Protein AF-A0A432NS50-F1 (afdb_monomer_lite)

InterPro domains:
  IPR057700 Protein of unknown function DUF7940 [PF25612] (2-70)

Foldseek 3Di:
DDDDDVVVVCCVPPPLNVLLVVLVVLLVCLVVLVVVLVVCPVPDPVVNVVSVVVSVVSVVSNVVSVVSVVVVVVVVD

Secondary structure (DSSP, 8-state):
------HHHHHHH-HHHHHHHHHHHHHHHHHHHHHHHHHTTTS-HHHHHHHHHHHHHHHHHHHHHHHHHHHHHHHT-

Structure (mmCIF, N/CA/C/O backbone):
data_AF-A0A432NS50-F1
#
_entry.id   AF-A0A432NS50-F1
#
loop_
_atom_site.group_PDB
_atom_site.id
_atom_site.type_symbol
_atom_site.label_atom_id
_atom_site.label_alt_id
_atom_site.label_comp_id
_atom_site.label_asym_id
_atom_site.label_entity_id
_atom_site.label_seq_id
_atom_site.pdbx_PDB_ins_code
_atom_site.Cartn_x
_atom_site.Cartn_y
_atom_site.Cartn_z
_atom_site.occupancy
_atom_site.B_iso_or_equiv
_atom_site.auth_seq_id
_atom_site.auth_comp_id
_atom_site.auth_asym_id
_atom_site.auth_atom_id
_atom_site.pdbx_PDB_model_num
ATOM 1 N N . MET A 1 1 ? -41.205 3.057 22.860 1.00 38.59 1 MET A N 1
ATOM 2 C CA . MET A 1 1 ? -39.914 3.361 22.207 1.00 38.59 1 MET A CA 1
ATOM 3 C C . MET A 1 1 ? -39.654 2.283 21.169 1.00 38.59 1 MET A C 1
ATOM 5 O O . MET A 1 1 ? -39.397 1.150 21.552 1.00 38.59 1 MET A O 1
ATOM 9 N N . GLN A 1 2 ? -39.825 2.590 19.881 1.00 47.12 2 GLN A N 1
ATOM 10 C CA . GLN A 1 2 ? -39.481 1.655 18.807 1.00 47.12 2 GLN A CA 1
ATOM 11 C C . GLN A 1 2 ? -37.961 1.678 18.631 1.00 47.12 2 GLN A C 1
ATOM 13 O O . GLN A 1 2 ? -37.399 2.601 18.050 1.00 47.12 2 GLN A O 1
ATOM 18 N N . LEU A 1 3 ? -37.299 0.696 19.234 1.00 65.69 3 LEU A N 1
ATOM 19 C CA . LEU A 1 3 ? -35.935 0.323 18.891 1.00 65.69 3 LEU A CA 1
ATOM 20 C C . LEU A 1 3 ? -35.994 -0.600 17.671 1.00 65.69 3 LEU A C 1
ATOM 22 O O . LEU A 1 3 ? -36.959 -1.340 17.506 1.00 65.69 3 LEU A O 1
ATOM 26 N N . VAL A 1 4 ? -34.927 -0.580 16.874 1.00 60.09 4 VAL A N 1
ATOM 27 C CA . VAL A 1 4 ? -34.768 -1.234 15.560 1.00 60.09 4 VAL A CA 1
ATOM 28 C C . VAL A 1 4 ? -35.429 -0.388 14.447 1.00 60.09 4 VAL A C 1
ATOM 30 O O . VAL A 1 4 ? -36.600 -0.059 14.518 1.00 60.09 4 VAL A O 1
ATOM 33 N N . SER A 1 5 ? -34.729 0.078 13.406 1.00 56.00 5 SER A N 1
ATOM 34 C CA . SER A 1 5 ? -33.946 -0.778 12.510 1.00 56.00 5 SER A CA 1
ATOM 35 C C . SER A 1 5 ? -32.944 -0.059 11.590 1.00 56.00 5 SER A C 1
ATOM 37 O O . SER A 1 5 ? -32.670 -0.576 10.512 1.00 56.00 5 SER A O 1
ATOM 39 N N . ASP A 1 6 ? -32.367 1.091 11.947 1.00 63.97 6 ASP A N 1
ATOM 40 C CA . ASP A 1 6 ? -31.431 1.786 11.037 1.00 63.97 6 ASP A CA 1
ATOM 41 C C . ASP A 1 6 ? -29.949 1.454 11.287 1.00 63.97 6 ASP A C 1
ATOM 43 O O . ASP A 1 6 ? -29.041 2.238 11.008 1.00 63.97 6 ASP A O 1
ATOM 47 N N . TRP A 1 7 ? -29.679 0.230 11.752 1.00 60.75 7 TRP A N 1
ATOM 48 C CA . TRP A 1 7 ? -28.324 -0.294 11.965 1.00 60.75 7 TRP A CA 1
ATOM 49 C C . TRP A 1 7 ? -27.456 -0.198 10.697 1.00 60.75 7 TRP A C 1
ATOM 51 O O . TRP A 1 7 ? -26.271 0.118 10.777 1.00 60.75 7 TRP A O 1
ATOM 61 N N . LYS A 1 8 ? -28.053 -0.350 9.504 1.00 61.78 8 LYS A N 1
ATOM 62 C CA . LYS A 1 8 ? -27.374 -0.144 8.209 1.00 61.78 8 LYS A CA 1
ATOM 63 C C . LYS A 1 8 ? -26.947 1.304 7.960 1.00 61.78 8 LYS A C 1
ATOM 65 O O . LYS A 1 8 ? -25.991 1.531 7.217 1.00 61.78 8 LYS A O 1
ATOM 70 N N . ARG A 1 9 ? -27.681 2.280 8.498 1.00 63.56 9 ARG A N 1
ATOM 71 C CA . ARG A 1 9 ? -27.372 3.710 8.369 1.00 63.56 9 ARG A CA 1
ATOM 72 C C . ARG A 1 9 ? -26.2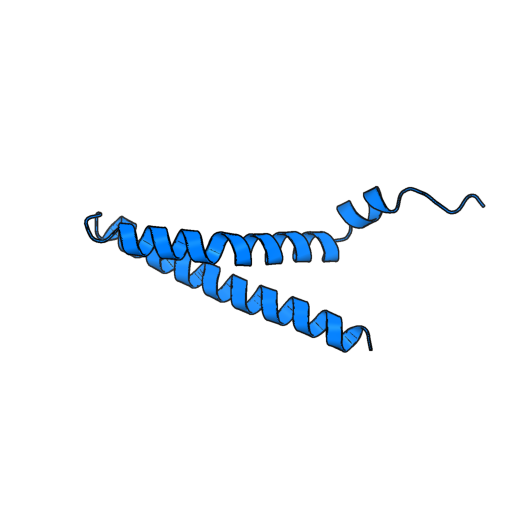79 4.098 9.364 1.00 63.56 9 ARG A C 1
ATOM 74 O O . ARG A 1 9 ? -25.325 4.761 8.971 1.00 63.56 9 ARG A O 1
ATOM 81 N N . VAL A 1 10 ? -26.360 3.587 10.595 1.00 64.69 10 VAL A N 1
ATOM 82 C CA . VAL A 1 10 ? -25.334 3.773 11.634 1.00 64.69 10 VAL A CA 1
ATOM 83 C C . VAL A 1 10 ? -24.002 3.146 11.217 1.00 64.69 10 VAL A C 1
ATOM 85 O O . VAL A 1 10 ? -22.990 3.834 11.250 1.00 64.69 10 VAL A O 1
ATOM 88 N N . LEU A 1 11 ? -23.990 1.904 10.716 1.00 61.59 11 LEU A N 1
ATOM 89 C CA . LEU A 1 11 ? -22.766 1.269 10.203 1.00 61.59 11 LEU A CA 1
ATOM 90 C C . LEU A 1 11 ? -22.143 2.0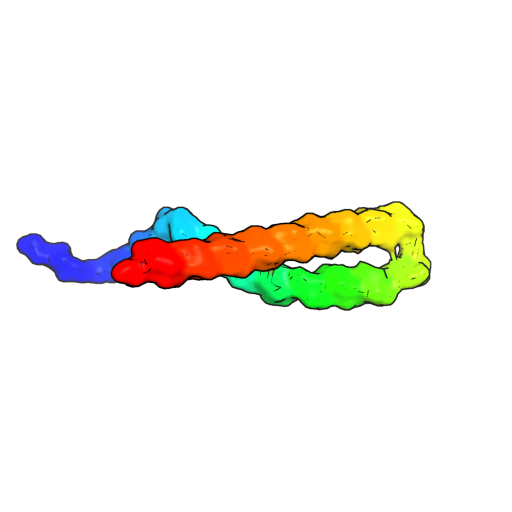45 9.034 1.00 61.59 11 LEU A C 1
ATOM 92 O O . LEU A 1 11 ? -20.928 2.125 8.938 1.00 61.59 11 LEU A O 1
ATOM 96 N N . ARG A 1 12 ? -22.945 2.658 8.153 1.00 60.44 12 ARG A N 1
ATOM 97 C CA . ARG A 1 12 ? -22.416 3.474 7.043 1.00 60.44 12 ARG A CA 1
ATOM 98 C C . ARG A 1 12 ? -21.805 4.804 7.492 1.00 60.44 12 ARG A C 1
ATOM 100 O O . ARG A 1 12 ? -20.935 5.327 6.798 1.00 60.44 12 ARG A O 1
ATOM 107 N N . HIS A 1 13 ? -22.278 5.361 8.604 1.00 65.00 13 HIS A N 1
ATOM 108 C CA . HIS A 1 13 ? -21.789 6.625 9.167 1.00 65.00 13 HIS A CA 1
ATOM 109 C C . HIS A 1 13 ? -20.731 6.440 10.260 1.00 65.00 13 HIS A C 1
ATOM 111 O O . HIS A 1 13 ? -20.035 7.392 10.608 1.00 65.00 13 HIS A O 1
ATOM 117 N N . ALA A 1 14 ? -20.593 5.230 10.799 1.00 69.25 14 ALA A N 1
ATOM 118 C CA . ALA A 1 14 ? -19.586 4.915 11.790 1.00 69.25 14 ALA A CA 1
ATOM 119 C C . ALA A 1 14 ? -18.190 5.030 11.163 1.00 69.25 14 ALA A C 1
ATOM 121 O O . ALA A 1 14 ? -17.837 4.289 10.242 1.00 69.25 14 ALA A O 1
ATOM 122 N N . ARG A 1 15 ? -17.375 5.955 11.687 1.00 65.06 15 ARG A N 1
ATOM 123 C CA . ARG A 1 15 ? -15.984 6.133 11.244 1.00 65.06 15 ARG A CA 1
ATOM 124 C C . ARG A 1 15 ? -15.160 4.853 11.386 1.00 65.06 15 ARG A C 1
ATOM 126 O O . ARG A 1 15 ? -14.311 4.618 10.538 1.00 65.06 15 ARG A O 1
ATOM 133 N N . SER A 1 16 ? -15.436 4.009 12.381 1.00 65.00 16 SER A N 1
ATOM 134 C CA . SER A 1 16 ? -14.785 2.699 12.530 1.00 65.00 16 SER A CA 1
ATOM 135 C C . SER A 1 16 ? -15.032 1.805 11.313 1.00 65.00 16 SER A C 1
ATOM 137 O O . SER A 1 16 ? -14.088 1.326 10.699 1.00 65.00 16 SER A O 1
ATOM 139 N N . VAL A 1 17 ? -16.281 1.666 10.865 1.00 67.88 17 VAL A N 1
ATOM 140 C CA . VAL A 1 17 ? -16.633 0.846 9.691 1.00 67.88 17 VAL A CA 1
ATOM 141 C C . VAL A 1 17 ? -16.021 1.405 8.406 1.00 67.88 17 VAL A C 1
ATOM 143 O O . VAL A 1 17 ? -15.549 0.644 7.563 1.00 67.88 17 VAL A O 1
ATOM 146 N N . GLN A 1 18 ? -15.983 2.731 8.258 1.00 70.38 18 GLN A N 1
ATOM 147 C CA . GLN A 1 18 ? -15.321 3.371 7.120 1.00 70.38 18 GLN A CA 1
ATOM 148 C C . GLN A 1 18 ? -13.812 3.113 7.128 1.00 70.38 18 GLN A C 1
ATOM 150 O O . GLN A 1 18 ? -13.255 2.749 6.098 1.00 70.38 18 GLN A O 1
ATOM 155 N N . LEU A 1 19 ? -13.154 3.224 8.285 1.00 70.25 19 LEU A N 1
ATOM 156 C CA . LEU A 1 19 ? -11.742 2.870 8.432 1.00 70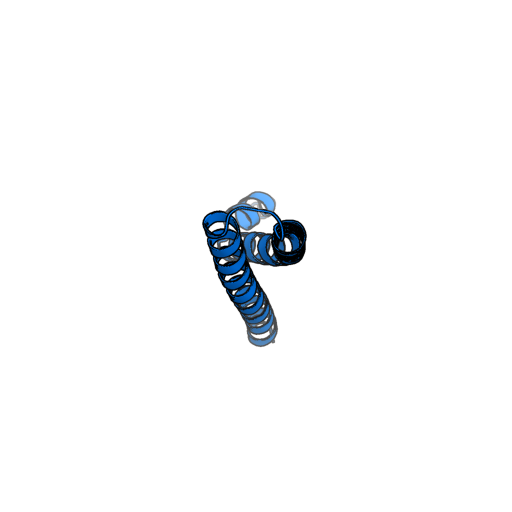.25 19 LEU A CA 1
ATOM 157 C C . LEU A 1 19 ? -11.508 1.384 8.139 1.00 70.25 19 LEU A C 1
ATOM 159 O O . LEU A 1 19 ? -10.530 1.047 7.478 1.00 70.25 19 LEU A O 1
ATOM 163 N N . TRP A 1 20 ? -12.431 0.504 8.535 1.00 70.56 20 TRP A N 1
ATOM 164 C CA . TRP A 1 20 ? -12.368 -0.923 8.221 1.00 70.56 20 TRP A CA 1
ATOM 165 C C . TRP A 1 20 ? -12.463 -1.207 6.731 1.00 70.56 20 TRP A C 1
ATOM 167 O O . TRP A 1 20 ? -11.666 -2.001 6.232 1.00 70.56 20 TRP A O 1
ATOM 177 N N . MET A 1 21 ? -13.419 -0.581 6.047 1.00 75.19 21 MET A N 1
ATOM 178 C CA . MET A 1 21 ? -13.598 -0.686 4.601 1.00 75.19 21 MET A CA 1
ATOM 179 C C . MET A 1 21 ? -12.367 -0.170 3.861 1.00 75.19 21 MET A C 1
ATOM 181 O O . MET A 1 21 ? -11.862 -0.852 2.976 1.00 75.19 21 MET A O 1
ATOM 185 N N . THR A 1 22 ? -11.836 0.986 4.263 1.00 75.62 22 THR A N 1
ATOM 186 C CA . THR A 1 22 ? -10.632 1.576 3.665 1.00 75.62 22 THR A CA 1
ATOM 187 C C . THR A 1 22 ? -9.406 0.692 3.887 1.00 75.62 22 THR A C 1
ATOM 189 O O . THR A 1 22 ? -8.688 0.398 2.938 1.00 75.62 22 THR A O 1
ATOM 192 N N . ALA A 1 23 ? -9.201 0.192 5.107 1.00 72.56 23 ALA A N 1
ATOM 193 C CA . ALA A 1 23 ? -8.135 -0.752 5.438 1.00 72.56 23 ALA A CA 1
ATOM 194 C C . ALA A 1 23 ? -8.225 -2.043 4.607 1.00 72.56 23 ALA A C 1
ATOM 196 O O . ALA A 1 23 ? -7.227 -2.508 4.063 1.00 72.56 23 ALA A O 1
ATOM 197 N N . SER A 1 24 ? -9.428 -2.606 4.474 1.00 75.88 24 SER A N 1
ATOM 198 C CA . SER A 1 24 ? -9.666 -3.797 3.655 1.00 75.88 24 SER A CA 1
ATOM 199 C C . SER A 1 24 ? -9.423 -3.532 2.167 1.00 75.88 24 SER A C 1
ATOM 201 O O . SER A 1 24 ? -8.836 -4.372 1.493 1.00 75.88 24 SER A O 1
ATOM 203 N N . LEU A 1 25 ? -9.820 -2.362 1.664 1.00 80.06 25 LEU A N 1
ATOM 204 C CA . LEU A 1 25 ? -9.578 -1.954 0.283 1.00 80.06 25 LEU A CA 1
ATOM 205 C C . LEU A 1 25 ? -8.078 -1.791 -0.003 1.00 80.06 25 LEU A C 1
ATOM 207 O O . LEU A 1 25 ? -7.605 -2.251 -1.036 1.00 80.06 25 LEU A O 1
ATOM 211 N N . ILE A 1 26 ? -7.324 -1.199 0.926 1.00 78.81 26 ILE A N 1
ATOM 212 C CA . ILE A 1 26 ? -5.866 -1.038 0.822 1.00 78.81 26 ILE A CA 1
ATOM 213 C C . ILE A 1 26 ? -5.172 -2.398 0.720 1.00 78.81 26 ILE A C 1
ATOM 215 O O . ILE A 1 26 ? -4.388 -2.599 -0.202 1.00 78.81 26 ILE A O 1
ATOM 219 N N . ILE A 1 27 ? -5.500 -3.343 1.610 1.00 76.94 27 ILE A N 1
ATOM 220 C CA . ILE A 1 27 ? -4.919 -4.699 1.596 1.00 76.94 27 ILE A CA 1
ATOM 221 C C . ILE A 1 27 ? -5.215 -5.417 0.270 1.00 76.94 27 ILE A C 1
ATOM 223 O O . ILE A 1 27 ? -4.387 -6.174 -0.227 1.00 76.94 27 ILE A O 1
ATOM 227 N N . LEU A 1 28 ? -6.393 -5.182 -0.311 1.00 82.50 28 LEU A N 1
ATOM 228 C CA . LEU A 1 28 ? -6.807 -5.827 -1.555 1.00 82.50 28 LEU A CA 1
ATOM 229 C C . LEU A 1 28 ? -6.137 -5.207 -2.790 1.00 82.50 28 LEU A C 1
ATOM 231 O O . LEU A 1 28 ? -5.857 -5.924 -3.745 1.00 82.50 28 LEU A O 1
ATOM 235 N N . ILE A 1 29 ? -5.859 -3.900 -2.767 1.00 81.69 29 ILE A N 1
ATOM 236 C CA . ILE A 1 29 ? -5.209 -3.158 -3.862 1.00 81.69 29 ILE A CA 1
ATOM 237 C C . ILE A 1 29 ? -3.682 -3.319 -3.848 1.00 81.69 29 ILE A C 1
ATOM 239 O O . ILE A 1 29 ? -3.069 -3.334 -4.914 1.00 81.69 29 ILE A O 1
ATOM 243 N N . GLU A 1 30 ? -3.067 -3.469 -2.672 1.00 78.69 30 GLU A N 1
ATOM 244 C CA . GLU A 1 30 ? -1.616 -3.630 -2.488 1.00 78.69 30 GLU A CA 1
ATOM 245 C C . GLU A 1 30 ? -0.949 -4.605 -3.492 1.00 78.69 30 GLU A C 1
ATOM 247 O O . GLU A 1 30 ? -0.013 -4.180 -4.175 1.00 78.69 30 GLU A O 1
ATOM 252 N N . PRO A 1 31 ? -1.422 -5.857 -3.688 1.00 80.00 31 PRO A N 1
ATOM 253 C CA . PRO A 1 31 ? -0.790 -6.786 -4.632 1.00 80.00 31 PRO A CA 1
ATOM 254 C C . PRO A 1 31 ? -0.892 -6.335 -6.095 1.00 80.00 31 PRO A C 1
ATOM 256 O O . PRO A 1 31 ? 0.010 -6.611 -6.882 1.00 80.00 31 PRO A O 1
ATOM 259 N N . PHE A 1 32 ? -1.951 -5.615 -6.475 1.00 83.38 32 PHE A N 1
ATOM 260 C CA . PHE A 1 32 ? -2.096 -5.091 -7.837 1.00 83.38 32 PHE A CA 1
ATOM 261 C C . PHE A 1 32 ? -1.116 -3.955 -8.112 1.00 83.38 32 PHE A C 1
ATOM 263 O O . PHE A 1 32 ? -0.590 -3.865 -9.217 1.00 83.38 32 PHE A O 1
ATOM 270 N N . VAL A 1 33 ? -0.844 -3.110 -7.112 1.00 81.38 33 VAL A N 1
ATOM 271 C CA . VAL A 1 33 ? 0.179 -2.061 -7.218 1.00 81.38 33 VAL A CA 1
ATOM 272 C C . VAL A 1 33 ? 1.566 -2.689 -7.355 1.00 81.38 33 VAL A C 1
ATOM 274 O O . VAL A 1 33 ? 2.332 -2.253 -8.210 1.00 81.38 33 VAL A O 1
ATOM 277 N N . GLY A 1 34 ? 1.857 -3.745 -6.586 1.00 77.00 34 GLY A N 1
ATOM 278 C CA . GLY A 1 34 ? 3.092 -4.524 -6.726 1.00 77.00 34 GLY A CA 1
ATOM 279 C C . GLY A 1 34 ? 3.258 -5.111 -8.131 1.00 77.00 34 GLY A C 1
ATOM 280 O O . GLY A 1 34 ? 4.264 -4.863 -8.785 1.00 77.00 34 GLY A O 1
ATOM 281 N N . LEU A 1 35 ? 2.222 -5.773 -8.655 1.00 83.19 35 LEU A N 1
ATOM 282 C CA . LEU A 1 35 ? 2.230 -6.299 -10.026 1.00 83.19 35 LEU A CA 1
ATOM 283 C C . LEU A 1 35 ? 2.425 -5.204 -11.083 1.00 83.19 35 LEU A C 1
ATOM 285 O O . LEU A 1 35 ? 3.110 -5.424 -12.079 1.00 83.19 35 LEU A O 1
ATOM 289 N N . LEU A 1 36 ? 1.840 -4.019 -10.884 1.00 81.69 36 LEU A N 1
ATOM 290 C CA . LEU A 1 36 ? 2.025 -2.888 -11.794 1.00 81.69 36 LEU A CA 1
ATOM 291 C C . LEU A 1 36 ? 3.469 -2.376 -11.787 1.00 81.69 36 LEU A C 1
ATOM 293 O O . LEU A 1 36 ? 3.981 -1.994 -12.836 1.00 81.69 36 LEU A O 1
ATOM 297 N N . VAL A 1 37 ? 4.119 -2.364 -10.619 1.00 80.19 37 VAL A N 1
ATOM 298 C CA . VAL A 1 37 ? 5.545 -2.037 -10.499 1.00 80.19 37 VAL A CA 1
ATOM 299 C C . VAL A 1 37 ? 6.379 -3.060 -11.262 1.00 80.19 37 VAL A C 1
ATOM 301 O O . VAL A 1 37 ? 7.217 -2.652 -12.065 1.00 80.19 37 VAL A O 1
ATOM 304 N N . ASP A 1 38 ? 6.119 -4.351 -11.068 1.00 81.94 38 ASP A N 1
ATOM 305 C CA . ASP A 1 38 ? 6.878 -5.430 -11.710 1.00 81.94 38 ASP A CA 1
ATOM 306 C C . ASP A 1 38 ? 6.720 -5.417 -13.240 1.00 81.94 38 ASP A C 1
ATOM 308 O O . ASP A 1 38 ? 7.677 -5.630 -13.977 1.00 81.94 38 ASP A O 1
ATOM 312 N N . LEU A 1 39 ? 5.528 -5.080 -13.745 1.00 84.00 39 LEU A N 1
ATOM 313 C CA . LEU A 1 39 ? 5.263 -4.931 -15.183 1.00 84.00 39 LEU A CA 1
ATOM 314 C C . LEU A 1 39 ? 5.829 -3.633 -15.787 1.00 84.00 39 LEU A C 1
ATOM 316 O O . LEU A 1 39 ? 5.882 -3.495 -17.009 1.00 84.00 39 LEU A O 1
ATOM 320 N N . SER A 1 40 ? 6.240 -2.669 -14.959 1.00 80.12 40 SER A N 1
ATOM 321 C CA . SER A 1 40 ? 6.735 -1.359 -15.406 1.00 80.12 40 SER A CA 1
ATOM 322 C C . SER A 1 40 ? 8.239 -1.328 -15.716 1.00 80.12 40 SER A C 1
ATOM 324 O O . SER A 1 40 ? 8.824 -0.251 -15.859 1.00 80.12 40 SER A O 1
ATOM 326 N N . ASP A 1 41 ? 8.890 -2.486 -15.837 1.00 76.19 41 ASP A N 1
ATOM 327 C CA . ASP A 1 41 ? 10.349 -2.578 -15.978 1.00 76.19 41 ASP A CA 1
ATOM 328 C C . ASP A 1 41 ? 10.912 -2.006 -17.290 1.00 76.19 41 ASP A C 1
ATOM 330 O O . ASP A 1 41 ? 12.073 -1.597 -17.342 1.00 76.19 41 ASP A O 1
ATOM 334 N N . ASP A 1 42 ? 10.084 -1.837 -18.316 1.00 83.75 42 ASP A N 1
ATOM 335 C CA . ASP A 1 42 ? 10.472 -1.139 -19.550 1.00 83.75 42 ASP A CA 1
ATOM 336 C C . ASP A 1 42 ? 9.959 0.308 -19.607 1.00 83.75 42 ASP A C 1
ATOM 338 O O . ASP A 1 42 ? 10.178 1.032 -20.579 1.00 83.75 42 ASP A O 1
ATOM 342 N N . TRP A 1 43 ? 9.265 0.771 -18.565 1.00 86.06 43 TRP A N 1
ATOM 343 C CA . TRP A 1 43 ? 8.655 2.097 -18.560 1.00 86.06 43 TRP A CA 1
ATOM 344 C C . TRP A 1 43 ? 9.676 3.179 -18.212 1.00 86.06 43 TRP A C 1
ATOM 346 O O . TRP A 1 43 ? 10.771 2.912 -17.702 1.00 86.06 43 TRP A O 1
ATOM 356 N N . SER A 1 44 ? 9.311 4.439 -18.460 1.00 86.12 44 SER A N 1
ATOM 357 C CA . SER A 1 44 ? 10.174 5.572 -18.133 1.00 86.12 44 SER A CA 1
ATOM 358 C C . SER A 1 44 ? 10.531 5.587 -16.643 1.00 86.12 44 SER A C 1
ATOM 360 O O . SER A 1 44 ? 9.732 5.236 -15.768 1.00 86.12 44 SER A O 1
ATOM 362 N N . ILE A 1 45 ? 11.759 6.011 -16.347 1.00 84.94 45 ILE A N 1
ATOM 363 C CA . ILE A 1 45 ? 12.320 5.960 -14.992 1.00 84.94 45 ILE A CA 1
ATOM 364 C C . ILE A 1 45 ? 11.471 6.758 -13.991 1.00 84.94 45 ILE A C 1
ATOM 366 O O . ILE A 1 45 ? 11.303 6.342 -12.847 1.00 84.94 45 ILE A O 1
ATOM 370 N N . SER A 1 46 ? 10.863 7.859 -14.446 1.00 85.75 46 SER A N 1
ATOM 371 C CA . SER A 1 46 ? 9.957 8.690 -13.654 1.00 85.75 46 SER A CA 1
ATOM 372 C C . SER A 1 46 ? 8.685 7.943 -13.257 1.00 85.75 46 SER A C 1
ATOM 374 O O . SER A 1 46 ? 8.243 8.062 -12.117 1.00 85.75 46 SER A O 1
ATOM 376 N N . VAL A 1 47 ? 8.111 7.144 -14.163 1.00 81.81 47 VAL A N 1
ATOM 377 C CA . VAL A 1 47 ? 6.896 6.372 -13.867 1.00 81.81 47 VAL A CA 1
ATOM 378 C C . VAL A 1 47 ? 7.218 5.207 -12.936 1.00 81.81 47 VAL A C 1
ATOM 380 O O . VAL A 1 47 ? 6.491 4.980 -11.974 1.00 81.81 47 VAL A O 1
ATOM 383 N N . ARG A 1 48 ? 8.358 4.538 -13.133 1.00 82.31 48 ARG A N 1
ATOM 384 C CA . ARG A 1 48 ? 8.840 3.497 -12.214 1.00 82.31 48 ARG A CA 1
ATOM 385 C C . ARG A 1 48 ? 9.067 4.024 -10.803 1.00 82.31 48 ARG A C 1
ATOM 387 O O . ARG A 1 48 ? 8.669 3.389 -9.829 1.00 82.31 48 ARG A O 1
ATOM 394 N N . PHE A 1 49 ? 9.692 5.195 -10.692 1.00 84.88 49 PHE A N 1
ATOM 395 C CA . PHE A 1 49 ? 9.922 5.849 -9.409 1.00 84.88 49 PHE A CA 1
ATOM 396 C C . PHE A 1 49 ? 8.598 6.197 -8.720 1.00 84.88 49 PHE A C 1
ATOM 398 O O . PHE A 1 49 ? 8.421 5.883 -7.544 1.00 84.88 49 PHE A O 1
ATOM 405 N N . ALA A 1 50 ? 7.639 6.763 -9.461 1.00 85.12 50 ALA A N 1
ATOM 406 C CA . ALA A 1 50 ? 6.309 7.066 -8.942 1.00 85.12 50 ALA A CA 1
ATOM 407 C C . ALA A 1 50 ? 5.566 5.805 -8.474 1.00 85.12 50 ALA A C 1
ATOM 409 O O . ALA A 1 50 ? 5.011 5.805 -7.378 1.00 85.12 50 ALA A O 1
ATOM 410 N N . LEU A 1 51 ? 5.598 4.720 -9.256 1.00 84.38 51 LEU A N 1
ATOM 411 C CA . LEU A 1 51 ? 4.946 3.453 -8.914 1.00 84.38 51 LEU A CA 1
ATOM 412 C C . LEU A 1 51 ? 5.582 2.787 -7.689 1.00 84.38 51 LEU A C 1
ATOM 414 O O . LEU A 1 51 ? 4.859 2.362 -6.791 1.00 84.38 51 LEU A O 1
ATOM 418 N N . ARG A 1 52 ? 6.918 2.750 -7.591 1.00 81.94 52 ARG A N 1
ATOM 419 C CA . ARG A 1 52 ? 7.615 2.220 -6.405 1.00 81.94 52 ARG A CA 1
ATOM 420 C C . ARG A 1 52 ? 7.328 3.042 -5.156 1.00 81.94 52 ARG A C 1
ATOM 422 O O . ARG A 1 52 ? 7.122 2.477 -4.085 1.00 81.94 52 ARG A O 1
ATOM 429 N N . PHE A 1 53 ? 7.278 4.365 -5.291 1.00 85.31 53 PHE A N 1
ATOM 430 C CA . PHE A 1 53 ? 6.910 5.246 -4.190 1.00 85.31 53 PHE A CA 1
ATOM 431 C C . PHE A 1 53 ? 5.463 5.007 -3.739 1.00 85.31 53 PHE A C 1
ATOM 433 O O . PHE A 1 53 ? 5.209 4.846 -2.545 1.00 85.31 53 PHE A O 1
ATOM 440 N N . LEU A 1 54 ? 4.528 4.887 -4.690 1.00 84.12 54 LEU A N 1
ATOM 441 C CA . LEU A 1 54 ? 3.137 4.529 -4.409 1.00 84.12 54 LEU A CA 1
ATOM 442 C C . LEU A 1 54 ? 3.051 3.173 -3.699 1.00 84.12 54 LEU A C 1
ATOM 444 O O . LEU A 1 54 ? 2.374 3.058 -2.685 1.00 84.12 54 LEU A O 1
ATOM 448 N N . SER A 1 55 ? 3.772 2.167 -4.194 1.00 81.00 55 SER A N 1
ATOM 449 C CA . SER A 1 55 ? 3.821 0.831 -3.596 1.00 81.00 55 SER A CA 1
ATOM 450 C C . SER A 1 55 ? 4.326 0.870 -2.156 1.00 81.00 55 SER A C 1
ATOM 452 O O . SER A 1 55 ? 3.760 0.197 -1.300 1.00 81.00 55 SER A O 1
ATOM 454 N N . GLY A 1 56 ? 5.345 1.683 -1.862 1.00 82.00 56 GLY A N 1
ATOM 455 C CA . GLY A 1 56 ? 5.830 1.890 -0.497 1.00 82.00 56 GLY A CA 1
ATOM 456 C C . GLY A 1 56 ? 4.768 2.510 0.417 1.00 82.00 56 GLY A C 1
ATOM 457 O O . GLY A 1 56 ? 4.571 2.041 1.537 1.00 82.00 56 GLY A O 1
ATOM 458 N N . ILE A 1 57 ? 4.030 3.513 -0.073 1.00 86.12 57 ILE A N 1
ATOM 459 C CA . ILE A 1 57 ? 2.910 4.120 0.664 1.00 86.12 57 ILE A CA 1
ATOM 460 C C . ILE A 1 57 ? 1.810 3.086 0.922 1.00 86.12 57 ILE A C 1
ATOM 462 O O . ILE A 1 57 ? 1.345 2.964 2.053 1.00 86.12 57 ILE A O 1
ATOM 466 N N . PHE A 1 58 ? 1.409 2.322 -0.095 1.00 79.69 58 PHE A N 1
ATOM 467 C CA . PHE A 1 58 ? 0.381 1.290 0.044 1.00 79.69 58 PHE A CA 1
ATOM 468 C C . PHE A 1 58 ? 0.806 0.171 1.000 1.00 79.69 58 PHE A C 1
ATOM 470 O O . PHE A 1 58 ? -0.013 -0.247 1.813 1.00 79.69 58 PHE A O 1
ATOM 477 N N . GLY A 1 59 ? 2.074 -0.245 0.988 1.00 78.50 59 GLY A N 1
ATOM 478 C CA . GLY A 1 59 ? 2.603 -1.213 1.952 1.00 78.50 59 GLY A CA 1
ATOM 479 C C . GLY A 1 59 ? 2.564 -0.690 3.393 1.00 78.50 59 GLY A C 1
ATOM 480 O O . GLY A 1 59 ? 2.098 -1.383 4.297 1.00 78.50 59 GLY A O 1
ATOM 481 N N . LEU A 1 60 ? 2.961 0.568 3.622 1.00 82.44 60 LEU A N 1
ATOM 482 C CA . LEU A 1 60 ? 2.852 1.206 4.942 1.00 82.44 60 LEU A CA 1
ATOM 483 C C . LEU A 1 60 ? 1.396 1.322 5.405 1.00 82.44 60 LEU A C 1
ATOM 485 O O . LEU A 1 60 ? 1.087 1.042 6.564 1.00 82.44 60 LEU A O 1
ATOM 489 N N . LEU A 1 61 ? 0.493 1.689 4.496 1.00 76.94 61 LEU A N 1
ATOM 490 C CA . LEU A 1 61 ? -0.940 1.733 4.763 1.00 76.94 61 LEU A CA 1
ATOM 491 C C . LEU A 1 61 ? -1.517 0.337 5.035 1.00 76.94 61 LEU A C 1
ATOM 493 O O . LEU A 1 61 ? -2.397 0.209 5.882 1.00 76.94 61 LEU A O 1
ATOM 497 N N . GLY A 1 62 ? -1.014 -0.705 4.373 1.00 77.12 62 GLY A N 1
ATOM 498 C CA . GLY A 1 62 ? -1.376 -2.100 4.614 1.00 77.12 62 GLY A CA 1
ATOM 499 C C . GLY A 1 62 ? -0.938 -2.578 5.999 1.00 77.12 62 GLY A C 1
ATOM 500 O O . GLY A 1 62 ? -1.722 -3.199 6.719 1.00 77.12 62 GLY A O 1
ATOM 501 N N . ILE A 1 63 ? 0.278 -2.227 6.425 1.00 79.00 63 ILE A N 1
ATOM 502 C CA . ILE A 1 63 ? 0.767 -2.496 7.786 1.00 79.00 63 ILE A CA 1
ATOM 503 C 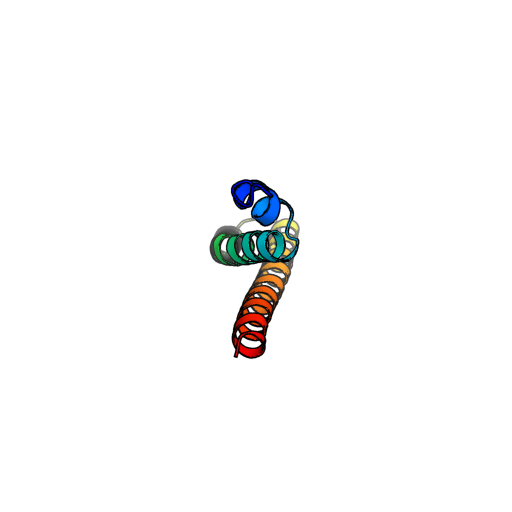C . ILE A 1 63 ? -0.083 -1.743 8.811 1.00 79.00 63 ILE A C 1
ATOM 505 O O . ILE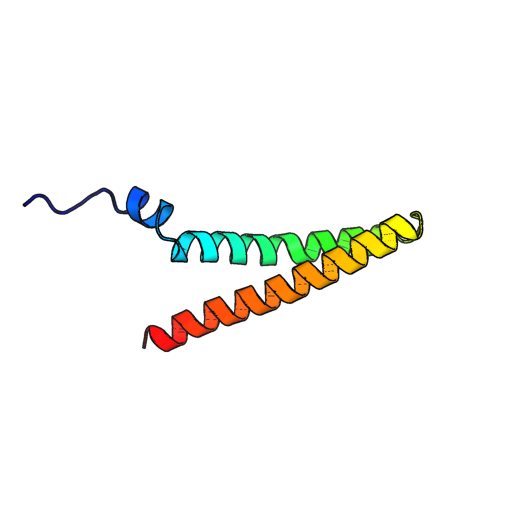 A 1 63 ? -0.560 -2.348 9.770 1.00 79.00 63 ILE A O 1
ATOM 509 N N . TRP A 1 64 ? -0.325 -0.447 8.596 1.00 77.94 64 TRP A N 1
ATOM 510 C CA . TRP A 1 64 ? -1.177 0.357 9.472 1.00 77.94 64 TRP A CA 1
ATOM 511 C C . TRP A 1 64 ? -2.582 -0.239 9.584 1.00 77.94 64 TRP A C 1
ATOM 513 O O . TRP A 1 64 ? -3.068 -0.454 10.690 1.00 77.94 64 TRP A O 1
ATOM 523 N N . ALA A 1 65 ? -3.186 -0.611 8.453 1.00 74.12 65 ALA A N 1
ATOM 524 C CA . ALA A 1 65 ? -4.465 -1.303 8.395 1.00 74.12 65 ALA A CA 1
ATOM 525 C C . ALA A 1 65 ? -4.459 -2.581 9.243 1.00 74.12 65 ALA A C 1
ATOM 527 O O . ALA A 1 65 ? -5.368 -2.772 10.046 1.00 74.12 65 ALA A O 1
ATOM 528 N N . ARG A 1 66 ? -3.436 -3.437 9.128 1.00 70.75 66 ARG A N 1
ATOM 529 C CA . ARG A 1 66 ? -3.317 -4.651 9.958 1.00 70.75 66 ARG A CA 1
ATOM 530 C C . ARG A 1 66 ? -3.202 -4.322 11.449 1.00 70.75 66 ARG A C 1
ATOM 532 O O . ARG A 1 66 ? -3.876 -4.964 12.250 1.00 70.75 66 ARG A O 1
ATOM 539 N N . VAL A 1 67 ? -2.416 -3.309 11.817 1.00 75.88 67 VAL A N 1
ATOM 540 C CA . VAL A 1 67 ? -2.242 -2.877 13.216 1.00 75.88 67 VAL A CA 1
ATOM 541 C C . VAL A 1 67 ? -3.545 -2.327 13.801 1.00 75.88 67 VAL A C 1
ATOM 543 O O . VAL A 1 67 ? -3.908 -2.681 14.919 1.00 75.88 67 VAL A O 1
ATOM 546 N N . THR A 1 68 ? -4.291 -1.505 13.059 1.00 71.00 68 THR A N 1
ATOM 547 C CA . THR A 1 68 ? -5.594 -0.991 13.510 1.00 71.00 68 THR A CA 1
ATOM 548 C C . THR A 1 68 ? -6.590 -2.125 13.738 1.00 71.00 68 THR A C 1
ATOM 550 O O . THR A 1 68 ? -7.305 -2.117 14.736 1.00 71.00 68 THR A O 1
ATOM 553 N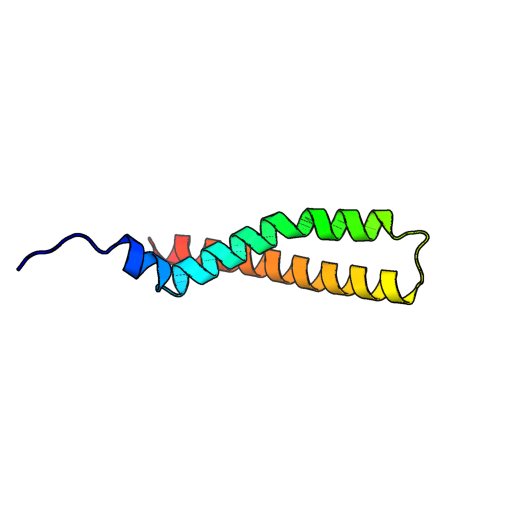 N . LYS A 1 69 ? -6.601 -3.132 12.854 1.00 62.84 69 LYS A N 1
ATOM 554 C CA . LYS A 1 69 ? -7.451 -4.322 13.011 1.00 62.84 69 LYS A CA 1
ATOM 555 C C . LYS A 1 69 ? -7.070 -5.114 14.262 1.00 62.84 69 LYS A C 1
ATOM 557 O O . LYS A 1 69 ? -7.959 -5.545 14.981 1.00 62.84 69 LYS A O 1
ATOM 562 N N . GLN A 1 70 ? -5.774 -5.295 14.527 1.00 60.09 70 GLN A N 1
ATOM 563 C CA . GLN A 1 70 ? -5.297 -6.006 15.719 1.00 60.09 70 GLN A CA 1
ATOM 564 C C . GLN A 1 70 ? -5.664 -5.280 17.018 1.00 60.09 70 GLN A C 1
ATOM 566 O O . GLN A 1 70 ? -6.135 -5.932 17.945 1.00 60.09 70 GLN A O 1
ATOM 571 N N . LYS A 1 71 ? -5.528 -3.948 17.067 1.00 59.44 71 LYS A N 1
ATOM 572 C CA . LYS A 1 71 ? -5.890 -3.155 18.254 1.00 59.44 71 LYS A CA 1
ATOM 573 C C . LYS A 1 71 ? -7.365 -3.277 18.633 1.00 59.44 71 LYS A C 1
ATOM 575 O O . LYS A 1 71 ? -7.671 -3.444 19.805 1.00 59.44 71 LYS A O 1
ATOM 580 N N . GLU A 1 72 ? -8.278 -3.260 17.663 1.00 57.22 72 GLU A N 1
ATOM 581 C CA . GLU A 1 72 ? -9.706 -3.436 17.968 1.00 57.22 72 GLU A CA 1
ATOM 582 C C . GLU A 1 72 ? -10.053 -4.835 18.506 1.00 57.22 72 GLU A C 1
ATOM 584 O O . GLU A 1 72 ? -11.011 -4.971 19.263 1.00 57.22 72 GLU A O 1
ATOM 589 N N . PHE A 1 73 ? -9.288 -5.877 18.157 1.00 54.69 73 PHE A N 1
ATOM 590 C CA . PHE A 1 73 ? -9.480 -7.211 18.742 1.00 54.69 73 PHE A CA 1
ATOM 591 C C . PHE A 1 73 ? -8.966 -7.316 20.184 1.00 54.69 73 PHE A C 1
ATOM 593 O O . PHE A 1 73 ? -9.488 -8.135 20.941 1.00 54.69 73 PHE A O 1
ATOM 600 N N . GLU A 1 74 ? -7.955 -6.530 20.566 1.00 55.72 74 GLU A N 1
ATOM 601 C CA . GLU A 1 74 ? -7.461 -6.473 21.949 1.00 55.72 74 GLU A CA 1
ATOM 602 C C . GLU A 1 74 ? -8.366 -5.628 22.850 1.00 55.72 74 GLU A C 1
ATOM 604 O O . GLU A 1 74 ? -8.688 -6.082 23.942 1.00 55.72 74 GLU A O 1
ATOM 609 N N . ASP A 1 75 ? -8.847 -4.473 22.380 1.00 52.56 75 ASP A N 1
ATOM 610 C CA . ASP A 1 75 ? -9.756 -3.598 23.146 1.00 52.56 75 ASP A CA 1
ATOM 611 C C . ASP A 1 75 ? -11.186 -4.166 23.278 1.00 52.56 75 ASP A C 1
ATOM 613 O O . ASP A 1 75 ? -11.992 -3.673 24.066 1.00 52.56 75 ASP A O 1
ATOM 617 N N . GLY A 1 76 ? -11.526 -5.190 22.487 1.00 51.06 76 GLY A N 1
ATOM 618 C CA . GLY A 1 76 ? -12.800 -5.910 22.562 1.00 51.06 76 GLY A CA 1
ATOM 619 C C . GLY A 1 76 ? -12.828 -7.081 23.556 1.00 51.06 76 GLY A C 1
ATOM 620 O O . GLY A 1 76 ? -13.862 -7.748 23.643 1.00 51.06 76 GLY A O 1
ATOM 621 N N . LYS A 1 77 ? -11.719 -7.365 24.254 1.00 44.06 77 LYS A N 1
ATOM 622 C CA . LYS A 1 77 ? -11.646 -8.327 25.370 1.00 44.06 77 LYS A CA 1
ATOM 623 C C . LYS A 1 77 ? -11.842 -7.635 26.712 1.00 44.06 77 LYS A C 1
ATOM 625 O O . LYS A 1 77 ? -12.444 -8.293 27.589 1.00 44.06 77 LYS A O 1
#

Radius of gyration: 18.0 Å; chains: 1; bounding box: 52×17×45 Å

pLDDT: mean 72.74, std 11.3, range [38.59, 86.12]

Sequence (77 aa):
MQLVSDWKRVLRHARSVQLWMTASLIILIEPFVGLLVDLSDDWSISVRFALRFLSGIFGLLGIWARVTKQKEFEDGK

Organism: NCBI:txid1184720